Protein AF-A0AAV5FW18-F1 (afdb_monomer)

Mean predicted aligned error: 16.24 Å

Organism: NCBI:txid191504

Radius of gyration: 31.07 Å; Cα contacts (8 Å, |Δi|>4): 50; chains: 1; bounding box: 88×38×83 Å

Secondary structure (DSSP, 8-state):
--------------------PPP----------------------PPPP---HHHHHHHHHHHHHHHHHHHHHHHHHHHHHHHHHHHHHHHHHHH----S--SS-HHHHHHHHTTSTT-----THHHHHHHHHHHHHHHHHHHHHHHHHHHTT-SS--HHHHHHHT-

Solvent-accessible surface area (backbone atoms only — not comparable to full-atom values): 10945 Å² total; per-residue (Å²): 137,85,89,85,80,86,84,85,86,83,89,82,92,80,85,87,78,92,78,77,79,80,79,89,77,79,77,86,77,82,80,78,84,81,77,93,77,84,85,81,92,74,99,68,85,74,78,76,78,79,86,44,72,70,61,54,53,54,56,50,53,51,53,54,54,50,54,51,52,51,53,53,52,52,53,53,50,55,52,49,55,53,51,49,51,50,53,53,52,50,54,52,53,76,68,61,83,70,90,79,81,65,99,48,65,47,71,59,48,47,51,58,63,50,68,43,85,86,52,83,79,77,63,83,61,53,37,57,53,48,37,55,50,50,53,53,47,54,53,50,51,49,53,47,13,42,53,50,20,50,73,72,73,46,94,66,82,51,73,67,23,47,55,62,55,73,109

Sequence (167 aa):
MEPSSQPQPAMGVAAGGSQVYPSSAYPPAATIAAAPAVAPSGSQPVPPFPANPAQMSSQHQLVYQQAQQFHQQLQQQQQRQLQQFWAERLADIEQTTDFKNHSLPLARIKKIMKADEDVRMISAEAPVVFAKACEIFILELTLRSWMHTEENKRRTLQKNDIAAANH

InterPro domains:
  IPR007125 Core Histone H2A/H2B/H3 domain [PF00125] (95-165)
  IPR009072 Histone-fold [G3DSA:1.10.20.10] (64-167)
  IPR009072 Histone-fold [SSF47113] (48-165)
  IPR050568 Transcription/DNA replication regulator [PTHR10252] (61-165)

Structure (mmCIF, N/CA/C/O backbone):
data_AF-A0AAV5FW18-F1
#
_entry.id   AF-A0AAV5FW18-F1
#
loop_
_atom_site.group_PDB
_atom_site.id
_atom_site.type_symbol
_atom_site.label_atom_id
_atom_site.label_alt_id
_atom_site.label_comp_id
_atom_site.label_asym_id
_atom_site.label_entity_id
_atom_site.label_seq_id
_atom_site.pdbx_PDB_ins_code
_atom_site.Cartn_x
_atom_site.Cartn_y
_atom_site.Cartn_z
_atom_site.occupancy
_atom_site.B_iso_or_equiv
_atom_site.auth_seq_id
_atom_site.auth_comp_id
_atom_site.auth_asym_id
_atom_site.auth_atom_id
_atom_site.pdbx_PDB_model_num
ATOM 1 N N . MET A 1 1 ? -66.603 -16.866 -30.550 1.00 42.03 1 MET A N 1
ATOM 2 C CA . MET A 1 1 ? -66.175 -17.397 -29.241 1.00 42.03 1 MET A CA 1
ATOM 3 C C . MET A 1 1 ? -65.072 -16.487 -28.720 1.00 42.03 1 MET A C 1
ATOM 5 O O . MET A 1 1 ? -63.910 -16.693 -29.024 1.00 42.03 1 MET A O 1
ATOM 9 N N . GLU A 1 2 ? -65.468 -15.408 -28.052 1.00 38.00 2 GLU A N 1
ATOM 10 C CA . GLU A 1 2 ? -64.659 -14.686 -27.052 1.00 38.00 2 GLU A CA 1
ATOM 11 C C . GLU A 1 2 ? -64.914 -15.378 -25.682 1.00 38.00 2 GLU A C 1
ATOM 13 O O . GLU A 1 2 ? -65.845 -16.190 -25.614 1.00 38.00 2 GLU A O 1
ATOM 18 N N . PRO A 1 3 ? -64.302 -14.982 -24.549 1.00 58.09 3 PRO A N 1
ATOM 19 C CA . PRO A 1 3 ? -62.916 -14.550 -24.293 1.00 58.09 3 PRO A CA 1
ATOM 20 C C . PRO A 1 3 ? -62.404 -15.023 -22.910 1.00 58.09 3 PRO A C 1
ATOM 22 O O . PRO A 1 3 ? -63.111 -15.728 -22.195 1.00 58.09 3 PRO A O 1
ATOM 25 N N . SER A 1 4 ? -61.203 -14.583 -22.507 1.00 33.44 4 SER A N 1
ATOM 26 C CA . SER A 1 4 ? -60.838 -14.080 -21.153 1.00 33.44 4 SER A CA 1
ATOM 27 C C . SER A 1 4 ? -59.317 -14.208 -20.958 1.00 33.44 4 SER A C 1
ATOM 29 O O . SER A 1 4 ? -58.766 -15.265 -21.229 1.00 33.44 4 SER A O 1
ATOM 31 N N . SER A 1 5 ? -58.544 -13.231 -20.483 1.00 34.84 5 SER A N 1
ATOM 32 C CA . SER A 1 5 ? -58.820 -11.854 -20.055 1.00 34.84 5 SER A CA 1
ATOM 33 C C . SER A 1 5 ? -57.481 -11.154 -19.729 1.00 34.84 5 SER A C 1
ATOM 35 O O . SER A 1 5 ? -56.571 -11.778 -19.192 1.00 34.84 5 SER A O 1
ATOM 37 N N . GLN A 1 6 ? -57.418 -9.867 -20.090 1.00 32.88 6 GLN A N 1
ATOM 38 C CA . GLN A 1 6 ? -56.578 -8.721 -19.655 1.00 32.88 6 GLN A CA 1
ATOM 39 C C . GLN A 1 6 ? -56.057 -8.713 -18.183 1.00 32.88 6 GLN A C 1
ATOM 41 O O . GLN A 1 6 ? -56.527 -9.545 -17.411 1.00 32.88 6 GLN A O 1
ATOM 46 N N . PRO A 1 7 ? -55.238 -7.718 -17.710 1.00 40.22 7 PRO A N 1
ATOM 47 C CA . PRO A 1 7 ? -54.893 -6.421 -18.342 1.00 40.22 7 PRO A CA 1
ATOM 48 C C . PRO A 1 7 ? -53.431 -5.897 -18.234 1.00 40.22 7 PRO A C 1
ATOM 50 O O . PRO A 1 7 ? -52.680 -6.201 -17.316 1.00 40.22 7 PRO A O 1
ATOM 53 N N . GLN A 1 8 ? -53.094 -4.971 -19.141 1.00 34.53 8 GLN A N 1
ATOM 54 C CA . GLN A 1 8 ? -52.281 -3.752 -18.902 1.00 34.53 8 GLN A CA 1
ATOM 55 C C . GLN A 1 8 ? -53.238 -2.620 -18.440 1.00 34.53 8 GLN A C 1
ATOM 57 O O . GLN A 1 8 ? -54.402 -2.705 -18.850 1.00 34.53 8 GLN A O 1
ATOM 62 N N . PRO A 1 9 ? -52.845 -1.550 -17.688 1.00 39.47 9 PRO A N 1
ATOM 63 C CA . PRO A 1 9 ? -52.141 -0.410 -18.324 1.00 39.47 9 PRO A CA 1
ATOM 64 C C . PRO A 1 9 ? -51.347 0.606 -17.438 1.00 39.47 9 PRO A C 1
ATOM 66 O O . PRO A 1 9 ? -51.451 0.648 -16.220 1.00 39.47 9 PRO A O 1
ATOM 69 N N . ALA A 1 10 ? -50.625 1.480 -18.158 1.00 29.34 10 ALA A N 1
ATOM 70 C CA . ALA A 1 10 ? -50.426 2.935 -17.978 1.00 29.34 10 ALA A CA 1
ATOM 71 C C . ALA A 1 10 ? -49.588 3.548 -16.821 1.00 29.34 10 ALA A C 1
ATOM 73 O O . ALA A 1 10 ? -49.978 3.574 -15.664 1.00 29.34 10 ALA A O 1
ATOM 74 N N . MET A 1 11 ? -48.492 4.195 -17.254 1.00 33.56 11 MET A N 1
ATOM 75 C CA . MET A 1 11 ? -48.107 5.610 -17.058 1.00 33.56 11 MET A CA 1
ATOM 76 C C . MET A 1 11 ? -48.191 6.234 -15.646 1.00 33.56 11 MET A C 1
ATOM 78 O O . MET A 1 11 ? -49.267 6.490 -15.121 1.00 33.56 11 MET A O 1
ATOM 82 N N . GLY A 1 12 ? -47.034 6.645 -15.114 1.00 29.59 12 GLY A N 1
ATOM 83 C CA . GLY A 1 12 ? -46.942 7.527 -13.949 1.00 29.59 12 GLY A CA 1
ATOM 84 C C . GL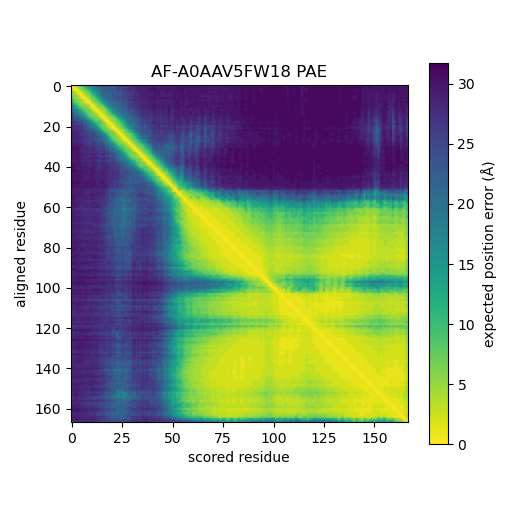Y A 1 12 ? -45.574 8.201 -13.851 1.00 29.59 12 GLY A C 1
ATOM 85 O O . GLY A 1 12 ? -44.601 7.588 -13.427 1.00 29.59 12 GLY A O 1
ATOM 86 N N . VAL A 1 13 ? -45.506 9.468 -14.259 1.00 38.41 13 VAL A N 1
ATOM 87 C CA . VAL A 1 13 ? -44.416 10.395 -13.931 1.00 38.41 13 VAL A CA 1
ATOM 88 C C . VAL A 1 13 ? -44.632 10.862 -12.490 1.00 38.41 13 VAL A C 1
ATOM 90 O O . VAL A 1 13 ? -45.705 11.379 -12.191 1.00 38.41 13 VAL A O 1
ATOM 93 N N . ALA A 1 14 ? -43.635 10.733 -11.610 1.00 31.05 14 ALA A N 1
ATOM 94 C CA . ALA A 1 14 ? -43.593 11.477 -10.350 1.00 31.05 14 ALA A CA 1
ATOM 95 C C . ALA A 1 14 ? -42.154 11.644 -9.846 1.00 31.05 14 ALA A C 1
ATOM 97 O O . ALA A 1 14 ? -41.365 10.704 -9.788 1.00 31.05 14 ALA A O 1
ATOM 98 N N . ALA A 1 15 ? -41.847 12.890 -9.510 1.00 30.31 15 ALA A N 1
ATOM 99 C CA . ALA A 1 15 ? -40.616 13.375 -8.923 1.00 30.31 15 ALA A CA 1
ATOM 100 C C . ALA A 1 15 ? -40.424 12.919 -7.466 1.00 30.31 15 ALA A C 1
ATOM 102 O O . ALA A 1 15 ? -41.391 12.684 -6.748 1.00 30.31 15 ALA A O 1
ATOM 103 N N . GLY A 1 16 ? -39.170 12.987 -7.010 1.00 29.14 16 GLY A N 1
ATOM 104 C CA . GLY A 1 16 ? -38.846 13.350 -5.630 1.00 29.14 16 GLY A CA 1
ATOM 105 C C . GLY A 1 16 ? -38.458 12.203 -4.698 1.00 29.14 16 GLY A C 1
ATOM 106 O O . GLY A 1 16 ? -39.178 11.224 -4.548 1.00 29.14 16 GLY A O 1
ATOM 107 N N . GLY A 1 17 ? -37.340 12.396 -3.993 1.00 29.83 17 GLY A N 1
ATOM 108 C CA . GLY A 1 17 ? -37.086 11.716 -2.726 1.00 29.83 17 GLY A CA 1
ATOM 109 C C . GLY A 1 17 ? -35.660 11.217 -2.554 1.00 29.83 17 GLY A C 1
ATOM 110 O O . GLY A 1 17 ? -35.396 10.030 -2.710 1.00 29.83 17 GLY A O 1
ATOM 111 N N . SER A 1 18 ? -34.754 12.113 -2.163 1.00 37.16 18 SER A N 1
ATOM 112 C CA . SER A 1 18 ? -33.503 11.756 -1.495 1.00 37.16 18 SER A CA 1
ATOM 113 C C . SER A 1 18 ? -33.829 10.946 -0.234 1.00 37.16 18 SER A C 1
ATOM 115 O O . SER A 1 18 ? -34.232 11.510 0.780 1.00 37.16 18 SER A O 1
ATOM 117 N N . GLN A 1 19 ? -33.698 9.623 -0.299 1.00 32.66 19 GLN A N 1
ATOM 118 C CA . GLN A 1 19 ? -33.842 8.743 0.859 1.00 32.66 19 GLN A CA 1
ATOM 119 C C . GLN A 1 19 ? -32.475 8.603 1.533 1.00 32.66 19 GLN A C 1
ATOM 121 O O . GLN A 1 19 ? -31.642 7.777 1.164 1.00 32.66 19 GLN A O 1
ATOM 126 N N . VAL A 1 20 ? -32.243 9.484 2.504 1.00 34.91 20 VAL A N 1
ATOM 127 C CA . VAL A 1 20 ? -31.190 9.351 3.510 1.00 34.91 20 VAL A CA 1
ATOM 128 C C . VAL A 1 20 ? -31.618 8.218 4.439 1.00 34.91 20 VAL A C 1
ATOM 130 O O . VAL A 1 20 ? -32.584 8.365 5.181 1.00 34.91 20 VAL A O 1
ATOM 133 N N . TYR A 1 21 ? -30.927 7.080 4.391 1.00 33.62 21 TYR A N 1
ATOM 134 C CA . TYR A 1 21 ? -31.123 6.019 5.378 1.00 33.62 21 TYR A CA 1
ATOM 135 C C . TYR A 1 21 ? -30.640 6.518 6.749 1.00 33.62 21 TYR A C 1
ATOM 137 O O . TYR A 1 21 ? -29.464 6.872 6.874 1.00 33.62 21 TYR A O 1
ATOM 145 N N . PRO A 1 22 ? -31.486 6.551 7.794 1.00 38.94 22 PRO A N 1
ATOM 146 C CA . PRO A 1 22 ? -31.002 6.819 9.135 1.00 38.94 22 PRO A CA 1
ATOM 147 C C . PRO A 1 22 ? -30.282 5.575 9.664 1.00 38.94 22 PRO A C 1
ATOM 149 O O . PRO A 1 22 ? -30.842 4.481 9.746 1.00 38.94 22 PRO A O 1
ATOM 152 N N . SER A 1 23 ? -29.009 5.777 9.996 1.00 38.97 23 SER A N 1
ATOM 153 C CA . SER A 1 23 ? -28.129 4.805 10.636 1.00 38.97 23 SER A CA 1
ATOM 154 C C . SER A 1 23 ? -28.768 4.265 11.920 1.00 38.97 23 SER A C 1
ATOM 156 O O . SER A 1 23 ? -29.279 5.028 12.742 1.00 38.97 23 SER A O 1
ATOM 158 N N . SER A 1 24 ? -28.757 2.942 12.083 1.00 43.91 24 SER A N 1
ATOM 159 C CA . SER A 1 24 ? -29.301 2.250 13.250 1.00 43.91 24 SER A CA 1
ATOM 160 C C . SER A 1 24 ? -28.550 2.639 14.524 1.00 43.91 24 SER A C 1
ATOM 162 O O . SER A 1 24 ? -27.465 2.133 14.794 1.00 43.91 24 SER A O 1
ATOM 164 N N . ALA A 1 25 ? -29.155 3.494 15.344 1.00 36.38 25 ALA A N 1
ATOM 165 C CA . ALA A 1 25 ? -28.752 3.689 16.729 1.00 36.38 25 ALA A CA 1
ATOM 166 C C . ALA A 1 25 ? -29.643 2.819 17.624 1.00 36.38 25 ALA A C 1
ATOM 168 O O . ALA A 1 25 ? -30.760 3.195 17.974 1.00 36.38 25 ALA A O 1
ATOM 169 N N . TYR A 1 26 ? -29.151 1.635 17.981 1.00 37.75 26 TYR A N 1
ATOM 170 C CA . TYR A 1 26 ? -29.665 0.919 19.144 1.00 37.75 26 TYR A CA 1
ATOM 171 C C . TYR A 1 26 ? -29.321 1.724 20.409 1.00 37.75 26 TYR A C 1
ATOM 173 O O . TYR A 1 26 ? -28.150 2.061 20.595 1.00 37.75 26 TYR A O 1
ATOM 181 N N . PRO A 1 27 ? -30.273 2.005 21.314 1.00 49.47 27 PRO A N 1
ATOM 182 C CA . PRO A 1 27 ? -29.935 2.344 22.689 1.00 49.47 27 PRO A CA 1
ATOM 183 C C . PRO A 1 27 ? -29.583 1.057 23.461 1.00 49.47 27 PRO A C 1
ATOM 185 O O . PRO A 1 27 ? -30.162 0.001 23.181 1.00 49.47 27 PRO A O 1
ATOM 188 N N . PRO A 1 28 ? -28.674 1.092 24.454 1.00 45.56 28 PRO A N 1
ATOM 189 C CA . PRO A 1 28 ? -28.494 -0.047 25.337 1.00 45.56 28 PRO A CA 1
ATOM 190 C C . PRO A 1 28 ? -29.716 -0.132 26.258 1.00 45.56 28 PRO A C 1
ATOM 192 O O . PRO A 1 28 ? -29.954 0.743 27.091 1.00 45.56 28 PRO A O 1
ATOM 195 N N . ALA A 1 29 ? -30.513 -1.186 26.090 1.00 40.00 29 ALA A N 1
ATOM 196 C CA . ALA A 1 29 ? -31.548 -1.547 27.044 1.00 40.00 29 ALA A CA 1
ATOM 197 C C . ALA A 1 29 ? -30.866 -1.938 28.363 1.00 40.00 29 ALA A C 1
ATOM 199 O O . ALA A 1 29 ? -30.180 -2.957 28.439 1.00 40.00 29 ALA A O 1
ATOM 200 N N . ALA A 1 30 ? -31.030 -1.116 29.400 1.00 42.06 30 ALA A N 1
ATOM 201 C CA . ALA A 1 30 ? -30.654 -1.491 30.752 1.00 42.06 30 ALA A CA 1
ATOM 202 C C . ALA A 1 30 ? -31.537 -2.672 31.184 1.00 42.06 30 ALA A C 1
ATOM 204 O O . ALA A 1 30 ? -32.742 -2.529 31.393 1.00 42.06 30 ALA A O 1
ATOM 205 N N . THR A 1 31 ? -30.943 -3.858 31.275 1.00 35.97 31 THR A N 1
ATOM 206 C CA . THR A 1 31 ? -31.590 -5.057 31.803 1.00 35.97 31 THR A CA 1
ATOM 207 C C . THR A 1 31 ? -31.813 -4.879 33.302 1.00 35.97 31 THR A C 1
ATOM 209 O O . THR A 1 31 ? -30.885 -5.018 34.098 1.00 35.97 31 THR A O 1
ATOM 212 N N . ILE A 1 32 ? -33.044 -4.565 33.695 1.00 37.34 32 ILE A N 1
ATOM 213 C CA . ILE A 1 32 ? -33.490 -4.644 35.087 1.00 37.34 32 ILE A CA 1
ATOM 214 C C . ILE A 1 32 ? -33.772 -6.115 35.400 1.00 37.34 32 ILE A C 1
ATOM 216 O O . ILE A 1 32 ? -34.724 -6.701 34.888 1.00 37.34 32 ILE A O 1
ATOM 220 N N . ALA A 1 33 ? -32.913 -6.723 36.216 1.00 33.88 33 ALA A N 1
ATOM 221 C CA . ALA A 1 33 ? -33.148 -8.039 36.790 1.00 33.88 33 ALA A CA 1
ATOM 222 C C . ALA A 1 33 ? -34.309 -7.948 37.795 1.00 33.88 33 ALA A C 1
ATOM 224 O O . ALA A 1 33 ? -34.180 -7.314 38.841 1.00 33.88 33 ALA A O 1
ATOM 225 N N . ALA A 1 34 ? -35.447 -8.562 37.475 1.00 32.66 34 ALA A N 1
ATOM 226 C CA . ALA A 1 34 ? -36.575 -8.694 38.390 1.00 32.66 34 ALA A CA 1
ATOM 227 C C . ALA A 1 34 ? -36.442 -10.002 39.186 1.00 32.66 34 ALA A C 1
ATOM 229 O O . ALA A 1 34 ? -36.601 -11.091 38.637 1.00 32.66 34 ALA A O 1
ATOM 230 N N . ALA A 1 35 ? -36.157 -9.894 40.484 1.00 34.84 35 ALA A N 1
ATOM 231 C CA . ALA A 1 35 ? -36.397 -10.963 41.451 1.00 34.84 35 ALA A CA 1
ATOM 232 C C . ALA A 1 35 ? -37.827 -10.815 42.013 1.00 34.84 35 ALA A C 1
ATOM 234 O O . ALA A 1 35 ? -38.261 -9.680 42.228 1.00 34.84 35 ALA A O 1
ATOM 235 N N . PRO A 1 36 ? -38.577 -11.901 42.281 1.00 44.38 36 PRO A N 1
ATOM 236 C CA . PRO A 1 36 ? -39.892 -11.785 42.888 1.00 44.38 36 PRO A CA 1
ATOM 237 C C . PRO A 1 36 ? -39.741 -11.783 44.413 1.00 44.38 36 PRO A C 1
ATOM 239 O O . PRO A 1 36 ? -39.222 -12.735 44.992 1.00 44.38 36 PRO A O 1
ATOM 242 N N . ALA A 1 37 ? -40.212 -10.734 45.084 1.00 35.16 37 ALA A N 1
ATOM 243 C CA . ALA A 1 37 ? -40.421 -10.773 46.525 1.00 35.16 37 ALA A CA 1
ATOM 244 C C . ALA A 1 37 ? -41.708 -10.030 46.899 1.00 35.16 37 ALA A C 1
ATOM 246 O O . ALA A 1 37 ? -41.926 -8.872 46.554 1.00 35.16 37 ALA A O 1
ATOM 247 N N . VAL A 1 38 ? -42.562 -10.790 47.573 1.00 41.84 38 VAL A N 1
ATOM 248 C CA . VAL A 1 38 ? -43.861 -10.476 48.166 1.00 41.84 38 VAL A CA 1
ATOM 249 C C . VAL A 1 38 ? -43.831 -9.177 48.992 1.00 41.84 38 VAL A C 1
ATOM 251 O O . VAL A 1 38 ? -42.930 -8.970 49.801 1.00 41.84 38 VAL A O 1
ATOM 254 N N . ALA A 1 39 ? -44.840 -8.321 48.799 1.00 45.53 39 ALA A N 1
ATOM 255 C CA . ALA A 1 39 ? -45.072 -7.100 49.579 1.00 45.53 39 ALA A CA 1
ATOM 256 C C . ALA A 1 39 ? -45.460 -7.405 51.042 1.00 45.53 39 ALA A C 1
ATOM 258 O O . ALA A 1 39 ? -46.057 -8.450 51.313 1.00 45.53 39 ALA A O 1
ATOM 259 N N . PRO A 1 40 ? -45.250 -6.455 51.973 1.00 48.69 40 PRO A N 1
ATOM 260 C CA . PRO A 1 40 ? -46.453 -5.799 52.485 1.00 48.69 40 PRO A CA 1
ATOM 261 C C . PRO A 1 40 ? -46.331 -4.290 52.764 1.00 48.69 40 PRO A C 1
ATOM 263 O O . PRO A 1 40 ? -45.260 -3.724 52.961 1.00 48.69 40 PRO A O 1
ATOM 266 N N . SER A 1 41 ? -47.519 -3.686 52.769 1.00 50.53 41 SER A N 1
ATOM 267 C CA . SER A 1 41 ? -47.955 -2.362 53.211 1.00 50.53 41 SER A CA 1
ATOM 268 C C . 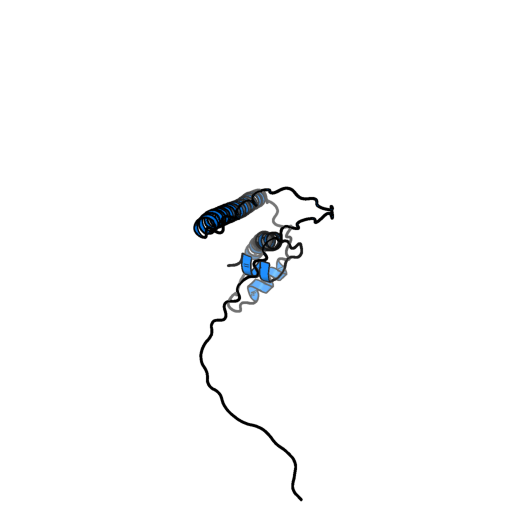SER A 1 41 ? -46.975 -1.499 54.013 1.00 50.53 41 SER A C 1
ATOM 270 O O . SER A 1 41 ? -46.688 -1.754 55.179 1.00 50.53 41 SER A O 1
ATOM 272 N N . GLY A 1 42 ? -46.612 -0.367 53.414 1.00 44.34 42 GLY A N 1
ATOM 273 C CA . GLY A 1 42 ? -46.045 0.798 54.081 1.00 44.34 42 GLY A CA 1
ATOM 274 C C . GLY A 1 42 ? -46.029 1.962 53.096 1.00 44.34 42 GLY A C 1
ATOM 275 O O . GLY A 1 42 ? -45.431 1.860 52.030 1.00 44.34 42 GLY A O 1
ATOM 276 N N . SER A 1 43 ? -46.733 3.045 53.410 1.00 54.53 43 SER A N 1
ATOM 277 C CA . SER A 1 43 ? -46.773 4.273 52.613 1.00 54.53 43 SER A CA 1
ATOM 278 C C . SER A 1 43 ? -45.372 4.879 52.491 1.00 54.53 43 SER A C 1
ATOM 280 O O . SER A 1 43 ? -44.909 5.563 53.402 1.00 54.53 43 SER A O 1
ATOM 282 N N . GLN A 1 44 ? -44.698 4.620 51.373 1.00 49.81 44 GLN A N 1
ATOM 283 C CA . GLN A 1 44 ? -43.495 5.337 50.961 1.00 49.81 44 GLN A CA 1
ATOM 284 C C . GLN A 1 44 ? -43.872 6.289 49.823 1.00 49.81 44 GLN A C 1
ATOM 286 O O . GLN A 1 44 ? -44.560 5.864 48.888 1.00 49.81 44 GLN A O 1
ATOM 291 N N . PRO A 1 45 ? -43.461 7.568 49.873 1.00 44.69 45 PRO A N 1
ATOM 292 C CA . PRO A 1 45 ? -43.609 8.450 48.733 1.00 44.69 45 PRO A CA 1
ATOM 293 C C . PRO A 1 45 ? -42.750 7.884 47.601 1.00 44.69 45 PRO A C 1
ATOM 295 O O . PRO A 1 45 ? -41.526 7.821 47.699 1.00 44.69 45 PRO A O 1
ATOM 298 N N . VAL A 1 46 ? -43.410 7.424 46.539 1.00 48.56 46 VAL A N 1
ATOM 299 C CA . VAL A 1 46 ? -42.768 7.118 45.257 1.00 48.56 46 VAL A CA 1
ATOM 300 C C . VAL A 1 46 ? -41.889 8.315 44.884 1.00 48.56 46 VAL A C 1
ATOM 302 O O . VAL A 1 46 ? -42.413 9.432 44.841 1.00 48.56 46 VAL A O 1
ATOM 305 N N . PRO A 1 47 ? -40.574 8.137 44.649 1.00 52.22 47 PRO A N 1
ATOM 306 C CA . PRO A 1 47 ? -39.757 9.236 44.170 1.00 52.22 47 PRO A CA 1
ATOM 307 C C . PRO A 1 47 ? -40.384 9.718 42.857 1.00 52.22 47 PRO A C 1
ATOM 309 O O . PRO A 1 47 ? -40.647 8.893 41.975 1.00 52.22 47 PRO A O 1
ATOM 312 N N . PRO A 1 48 ? -40.686 11.019 42.716 1.00 47.44 48 PRO A N 1
ATOM 313 C CA . PRO A 1 48 ? -41.184 11.527 41.457 1.00 47.44 48 PRO A CA 1
ATOM 314 C C . PRO A 1 48 ? -40.061 11.307 40.452 1.00 47.44 48 PRO A C 1
ATOM 316 O O . PRO A 1 48 ? -38.979 11.870 40.601 1.00 47.44 48 PRO A O 1
ATOM 319 N N . PHE A 1 49 ? -40.295 10.473 39.438 1.00 52.59 49 PHE A N 1
ATOM 320 C CA . PHE A 1 49 ? -39.521 10.583 38.210 1.00 52.59 49 PHE A CA 1
ATOM 321 C C . PHE A 1 49 ? -39.605 12.055 37.798 1.00 52.59 49 PHE A C 1
ATOM 323 O O . PHE A 1 49 ? -40.717 12.528 37.536 1.00 52.59 49 PHE A O 1
ATOM 330 N N . PRO A 1 50 ? -38.496 12.814 37.763 1.00 50.28 50 PRO A N 1
ATOM 331 C CA . PRO A 1 50 ? -38.558 14.148 37.221 1.00 50.28 50 PRO A CA 1
ATOM 332 C C . PRO A 1 50 ? -38.642 13.965 35.708 1.00 50.28 50 PRO A C 1
ATOM 334 O O . PRO A 1 50 ? -37.639 13.883 35.006 1.00 50.28 50 PRO A O 1
ATOM 337 N N . ALA A 1 51 ? -39.865 13.864 35.194 1.00 55.34 51 ALA A N 1
ATOM 338 C CA . ALA A 1 51 ? -40.163 14.038 33.783 1.00 55.34 51 ALA A CA 1
ATOM 339 C C . ALA A 1 51 ? -40.016 15.531 33.452 1.00 55.34 51 ALA A C 1
ATOM 341 O O . ALA A 1 51 ? -40.990 16.210 33.143 1.00 55.34 51 ALA A O 1
ATOM 342 N N . ASN A 1 52 ? -38.803 16.069 33.608 1.00 56.53 52 ASN A N 1
ATOM 343 C CA . ASN A 1 52 ? -38.487 17.447 33.272 1.00 56.53 52 ASN A CA 1
ATOM 344 C C . ASN A 1 52 ? -37.696 17.437 31.949 1.00 56.53 52 ASN A C 1
ATOM 346 O O . ASN A 1 52 ? -36.516 17.072 31.956 1.00 56.53 52 ASN A O 1
ATOM 350 N N . PRO A 1 53 ? -38.302 17.820 30.807 1.00 59.19 53 PRO A N 1
ATOM 351 C CA . PRO A 1 53 ? -37.666 17.767 29.482 1.00 59.19 53 PRO A CA 1
ATOM 352 C C . PRO A 1 53 ? -36.313 18.493 29.424 1.00 59.19 53 PRO A C 1
ATOM 354 O O . PRO A 1 53 ? -35.410 18.075 28.704 1.00 59.19 53 PRO A O 1
ATOM 357 N N . ALA A 1 54 ? -36.149 19.536 30.246 1.00 61.88 54 ALA A N 1
ATOM 358 C CA . ALA A 1 54 ? -34.924 20.324 30.359 1.00 61.88 54 ALA A CA 1
ATOM 359 C C . ALA A 1 54 ? -33.725 19.547 30.944 1.00 61.88 54 ALA A C 1
ATOM 361 O O . ALA A 1 54 ? -32.579 19.810 30.577 1.00 61.88 54 ALA A O 1
ATOM 362 N N . GLN A 1 55 ? -33.961 18.579 31.840 1.00 61.22 55 GLN A N 1
ATOM 363 C CA . GLN A 1 55 ? -32.890 17.732 32.385 1.00 61.22 55 GLN A CA 1
ATOM 364 C C . GLN A 1 55 ? -32.469 16.641 31.394 1.00 61.22 55 GLN A C 1
ATOM 366 O O . GLN A 1 55 ? -31.312 16.227 31.384 1.00 61.22 55 GLN A O 1
ATOM 371 N N . MET A 1 56 ? -33.382 16.204 30.524 1.00 58.28 56 MET A N 1
ATOM 372 C CA . MET A 1 56 ? -33.065 15.245 29.467 1.00 58.28 56 MET A CA 1
ATOM 373 C C . MET A 1 56 ? -32.234 15.899 28.356 1.00 58.28 56 MET A C 1
ATOM 375 O O . MET A 1 56 ? -31.276 15.296 27.879 1.00 58.28 56 MET A O 1
ATOM 379 N N . SER A 1 57 ? -32.518 17.161 28.007 1.00 71.69 57 SER A N 1
ATOM 380 C CA . SER A 1 57 ? -31.727 17.909 27.019 1.00 71.69 57 SER A CA 1
ATOM 381 C C . SER A 1 57 ? -30.288 18.183 27.465 1.00 71.69 57 SER A C 1
ATOM 383 O O . SER A 1 57 ? -29.378 18.074 26.647 1.00 71.69 57 SER A O 1
ATOM 385 N N . SER A 1 58 ? -30.050 18.488 28.747 1.00 76.19 58 SER A N 1
ATOM 386 C CA . SER A 1 58 ? -28.690 18.731 29.256 1.00 76.19 58 SER A CA 1
ATOM 387 C C . SER A 1 58 ? -27.863 17.447 29.339 1.00 76.19 58 SER A C 1
ATOM 389 O O . SER A 1 58 ? -26.680 17.450 28.995 1.00 76.19 58 SER A O 1
ATOM 391 N N . GLN A 1 59 ? -28.488 16.329 29.726 1.00 76.00 59 GLN A N 1
ATOM 392 C CA . GLN A 1 59 ? -27.821 15.028 29.746 1.00 76.00 59 GLN A CA 1
ATOM 393 C C . GLN A 1 59 ? -27.472 14.555 28.326 1.00 76.00 59 GLN A C 1
ATOM 395 O O . GLN A 1 59 ? -26.360 14.090 28.085 1.00 76.00 59 GLN A O 1
ATOM 400 N N . HIS A 1 60 ? -28.379 14.751 27.363 1.00 81.12 60 HIS A N 1
ATOM 401 C CA . HIS A 1 60 ? -28.130 14.442 25.953 1.00 81.12 60 HIS A CA 1
ATOM 402 C C . HIS A 1 60 ? -26.976 15.283 25.398 1.00 81.12 60 HIS A C 1
ATOM 404 O O . HIS A 1 60 ? -26.069 14.750 24.769 1.00 81.12 60 HIS A O 1
ATOM 410 N N . GLN A 1 61 ? -26.941 16.584 25.696 1.00 85.56 61 GLN A N 1
ATOM 411 C CA . GLN A 1 61 ? -25.885 17.479 25.218 1.00 85.56 61 GLN A CA 1
ATOM 412 C C . GLN A 1 61 ? -24.480 17.053 25.688 1.00 85.56 61 GLN A C 1
ATOM 414 O O . GLN A 1 61 ? -23.533 17.101 24.901 1.00 85.56 61 GLN A O 1
ATOM 419 N N . LEU A 1 62 ? -24.347 16.561 26.927 1.00 87.88 62 LEU A N 1
ATOM 420 C CA . LEU A 1 62 ? -23.085 16.022 27.451 1.00 87.88 62 LEU A CA 1
ATOM 421 C C . LEU A 1 62 ? -22.637 14.744 26.728 1.00 87.88 62 LEU A C 1
ATOM 423 O O . LEU A 1 62 ? -21.457 14.606 26.406 1.00 87.88 62 LEU A O 1
ATOM 427 N N . VAL A 1 63 ? -23.563 13.828 26.429 1.00 88.94 63 VAL A N 1
ATOM 428 C CA . VAL A 1 63 ? -23.246 12.576 25.717 1.00 88.94 63 VAL A CA 1
ATOM 429 C C . VAL A 1 63 ? -22.740 12.859 24.300 1.00 88.94 63 VAL A C 1
ATOM 431 O O . VAL A 1 63 ? -21.754 12.264 23.870 1.00 88.94 63 VAL A O 1
ATOM 434 N N . TYR A 1 64 ? -23.354 13.807 23.586 1.00 90.06 64 TYR A N 1
ATOM 435 C CA . TYR A 1 64 ? -22.893 14.200 22.248 1.00 90.06 64 TYR A CA 1
ATOM 436 C C . TYR A 1 64 ? -21.505 14.831 22.293 1.00 90.06 64 TYR A C 1
ATOM 438 O O . TYR A 1 64 ? -20.658 14.521 21.454 1.00 90.06 64 TYR A O 1
ATOM 446 N N . GLN A 1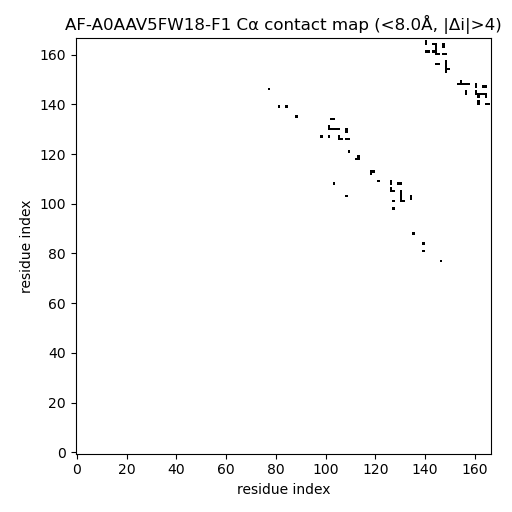 65 ? -21.248 15.679 23.289 1.00 92.25 65 GLN A N 1
ATOM 447 C CA . GLN A 1 65 ? -19.936 16.291 23.462 1.00 92.25 65 GLN A CA 1
ATOM 448 C C . GLN A 1 65 ? -18.856 15.244 23.768 1.00 92.25 65 GLN A C 1
ATOM 450 O O . GLN A 1 65 ? -17.773 15.293 23.184 1.00 92.25 65 GLN A O 1
ATOM 455 N N . GLN A 1 66 ? -19.163 14.252 24.607 1.00 91.81 66 GLN A N 1
ATOM 456 C CA . GLN A 1 66 ? -18.253 13.141 24.885 1.00 91.81 66 GLN A CA 1
ATOM 457 C C . GLN A 1 66 ? -17.989 12.283 23.637 1.00 91.81 66 GLN A C 1
ATOM 459 O O . GLN A 1 66 ? -16.838 11.949 23.355 1.00 91.81 66 GLN A O 1
ATOM 464 N N . ALA A 1 67 ? -19.027 11.955 22.860 1.00 91.19 67 ALA A N 1
ATOM 465 C CA . ALA A 1 67 ? -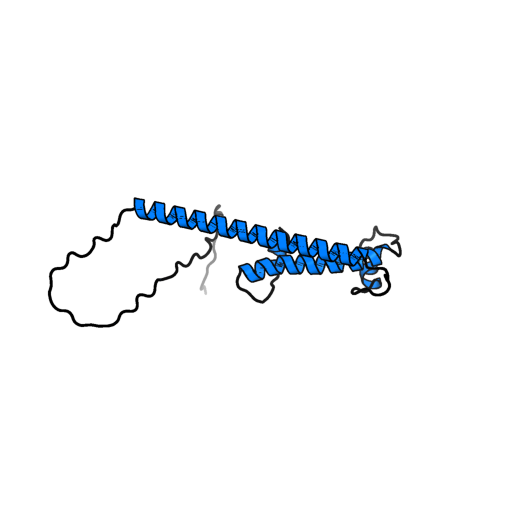18.881 11.176 21.631 1.00 91.19 67 ALA A CA 1
ATOM 466 C C . ALA A 1 67 ? -17.984 11.887 20.600 1.00 91.19 67 ALA A C 1
ATOM 468 O O . ALA A 1 67 ? -17.132 11.251 19.976 1.00 91.19 67 ALA A O 1
ATOM 469 N N . GLN A 1 68 ? -18.117 13.211 20.465 1.00 90.94 68 GLN A N 1
ATOM 470 C CA . GLN A 1 68 ? -17.254 14.007 19.586 1.00 90.94 68 GLN A CA 1
ATOM 471 C C . GLN A 1 68 ? -15.788 13.990 20.029 1.00 90.94 68 GLN A C 1
ATOM 473 O O . GLN A 1 68 ? -14.898 13.811 19.198 1.00 90.94 68 GLN A O 1
ATOM 478 N N . GLN A 1 69 ? -15.527 14.136 21.330 1.00 92.62 69 GLN A N 1
ATOM 479 C CA . GLN A 1 69 ? -14.166 14.070 21.868 1.00 92.62 69 GLN A CA 1
ATOM 480 C C . GLN A 1 69 ? -13.527 12.703 21.616 1.00 92.62 69 GLN A C 1
ATOM 482 O O . GLN A 1 69 ? -12.373 12.632 21.195 1.00 92.62 69 GLN A O 1
ATOM 487 N N . PHE A 1 70 ? -14.281 11.621 21.824 1.00 92.69 70 PHE A N 1
ATOM 488 C CA . PHE A 1 70 ? -13.798 10.269 21.564 1.00 92.69 70 PHE A CA 1
ATOM 489 C C . PHE A 1 70 ? -13.445 10.061 20.085 1.00 92.69 70 PHE A C 1
ATOM 491 O O . PHE A 1 70 ? -12.364 9.563 19.775 1.00 92.69 70 PHE A O 1
ATOM 498 N N . HIS A 1 71 ? -14.314 10.501 19.169 1.00 90.69 71 HIS A N 1
ATOM 499 C CA . HIS A 1 71 ? -14.045 10.416 17.733 1.00 90.69 71 HIS A CA 1
ATOM 500 C C . HIS A 1 71 ? -12.780 11.195 17.340 1.00 90.69 71 HIS A C 1
ATOM 502 O O . HIS A 1 71 ? -11.936 10.683 16.605 1.00 90.69 71 HIS A O 1
ATOM 508 N N . GLN A 1 72 ? -12.597 12.401 17.886 1.00 92.94 72 GLN A N 1
ATOM 509 C CA . GLN A 1 72 ? -11.401 13.202 17.625 1.00 92.94 72 GLN A CA 1
ATOM 510 C C . GLN A 1 72 ? -10.122 12.520 18.137 1.00 92.94 72 GLN A C 1
ATOM 512 O O . GLN A 1 72 ? -9.103 12.522 17.445 1.00 92.94 72 GLN A O 1
ATOM 517 N N . GLN A 1 73 ? -10.163 11.903 19.320 1.00 93.69 73 GLN A N 1
ATOM 518 C CA . GLN A 1 73 ? -9.027 11.149 19.857 1.00 93.69 73 GLN A CA 1
ATOM 519 C C . GLN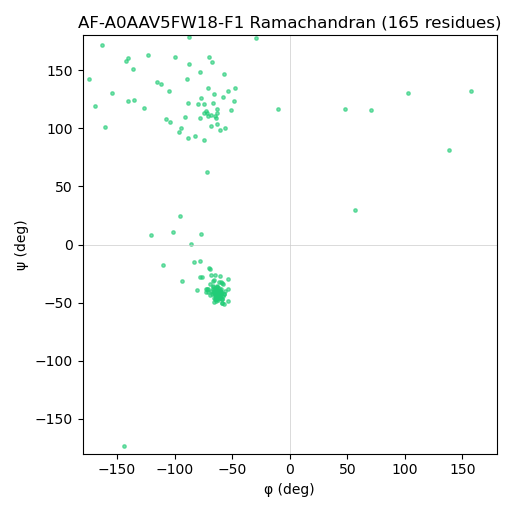 A 1 73 ? -8.686 9.928 18.998 1.00 93.69 73 GLN A C 1
ATOM 521 O O . GLN A 1 73 ? -7.509 9.689 18.720 1.00 93.69 73 GLN A O 1
ATOM 526 N N . LEU A 1 74 ? -9.700 9.185 18.545 1.00 93.12 74 LEU A N 1
ATOM 527 C CA . LEU A 1 74 ? -9.509 8.040 17.657 1.00 93.12 74 LEU A CA 1
ATOM 528 C C . LEU A 1 74 ? -8.834 8.473 16.351 1.00 93.12 74 LEU A C 1
ATOM 530 O O . LEU A 1 74 ? -7.846 7.871 15.939 1.00 93.12 74 LEU A O 1
ATOM 534 N N . GLN A 1 75 ? -9.298 9.564 15.741 1.00 91.25 75 GLN A N 1
ATOM 535 C CA . GLN A 1 75 ? -8.707 10.087 14.510 1.00 91.25 75 GLN A CA 1
ATOM 536 C C . GLN A 1 75 ? -7.241 10.516 14.705 1.00 91.25 75 GLN A C 1
ATOM 538 O O . GLN A 1 75 ? -6.391 10.225 13.863 1.00 91.25 75 GLN A O 1
ATOM 543 N N . GLN A 1 76 ? -6.909 11.148 15.835 1.00 94.94 76 GLN A N 1
ATOM 544 C CA . GLN A 1 76 ? -5.518 11.480 16.169 1.00 94.94 76 GLN A CA 1
ATOM 545 C C . GLN A 1 76 ? -4.653 10.230 16.369 1.00 94.94 76 GLN A C 1
ATOM 547 O O . GLN A 1 76 ? -3.486 10.211 15.974 1.00 94.94 76 GLN A O 1
ATOM 552 N N . GLN A 1 77 ? -5.196 9.176 16.982 1.00 94.56 77 GLN A N 1
ATOM 5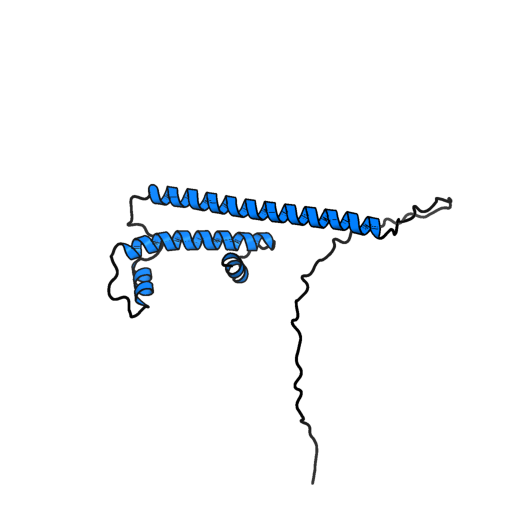53 C CA . GLN A 1 77 ? -4.485 7.910 17.143 1.00 94.56 77 GLN A CA 1
ATOM 554 C C . GLN A 1 77 ? -4.163 7.281 15.784 1.00 94.56 77 GLN A C 1
ATOM 556 O O . GLN A 1 77 ? -3.007 6.929 15.548 1.00 94.56 77 GLN A O 1
ATOM 561 N N . GLN A 1 78 ? -5.146 7.222 14.886 1.00 93.50 78 GLN A N 1
ATOM 562 C CA . GLN A 1 78 ? -4.972 6.719 13.524 1.00 93.50 78 GLN A CA 1
ATOM 563 C C . GLN A 1 78 ? -3.891 7.506 12.762 1.00 93.50 78 GLN A C 1
ATOM 565 O O . GLN A 1 78 ? -3.000 6.916 12.149 1.00 93.50 78 GLN A O 1
ATOM 570 N N . GLN A 1 79 ? -3.896 8.842 12.866 1.00 93.75 79 GLN A N 1
ATOM 571 C CA . GLN A 1 79 ? -2.860 9.685 12.257 1.00 93.75 79 GLN A CA 1
ATOM 572 C C . GLN A 1 79 ? -1.463 9.397 12.815 1.00 93.75 79 GLN A C 1
ATOM 574 O O . GLN A 1 79 ? -0.503 9.336 12.048 1.00 93.75 79 GLN A O 1
ATOM 579 N N . ARG A 1 80 ? -1.330 9.184 14.131 1.00 96.25 80 ARG A N 1
ATOM 580 C CA . ARG A 1 80 ? -0.038 8.823 14.735 1.00 96.25 80 ARG A CA 1
ATOM 581 C C . ARG A 1 80 ? 0.472 7.470 14.255 1.00 96.25 80 ARG A C 1
ATOM 583 O O . ARG A 1 80 ? 1.654 7.364 13.945 1.00 96.25 80 ARG A O 1
ATOM 590 N N . GLN A 1 81 ? -0.397 6.464 14.150 1.00 94.75 81 GLN A N 1
ATOM 591 C CA . GLN A 1 81 ? -0.011 5.153 13.613 1.00 94.75 81 GLN A CA 1
ATOM 592 C C . GLN A 1 81 ? 0.515 5.274 12.181 1.00 94.75 81 GLN A C 1
ATOM 594 O O . GLN A 1 81 ? 1.529 4.672 11.839 1.00 94.75 81 GLN A O 1
ATOM 599 N N . LEU A 1 82 ? -0.133 6.105 11.364 1.00 95.88 82 LEU A N 1
ATOM 600 C CA . LEU A 1 82 ? 0.294 6.346 9.993 1.00 95.88 82 LEU A CA 1
ATOM 601 C C . LEU A 1 82 ? 1.635 7.095 9.914 1.00 95.88 82 LEU A C 1
ATOM 603 O O . LEU A 1 82 ? 2.493 6.733 9.113 1.00 95.88 82 LEU A O 1
ATOM 607 N N . GLN A 1 83 ? 1.838 8.118 10.747 1.00 96.75 83 GLN A N 1
ATOM 608 C CA . GLN A 1 83 ? 3.116 8.838 10.821 1.00 96.75 83 GLN A CA 1
ATOM 609 C C . GLN A 1 83 ? 4.257 7.908 11.229 1.00 96.75 83 GLN A C 1
ATOM 611 O O . GLN A 1 83 ? 5.329 7.948 10.631 1.00 96.75 83 GLN A O 1
ATOM 616 N N . GLN A 1 84 ? 4.013 7.050 12.220 1.00 97.50 84 GLN A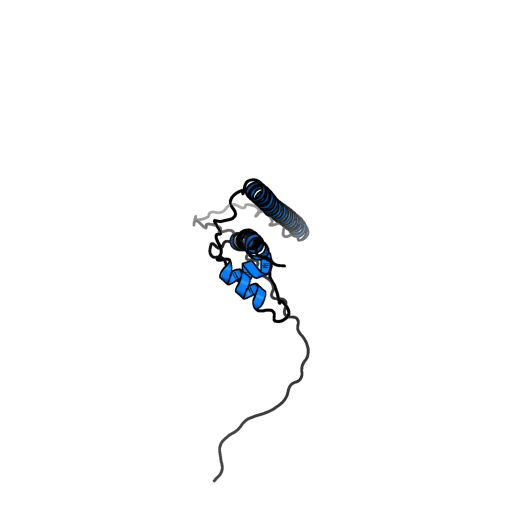 N 1
ATOM 617 C CA . GLN A 1 84 ? 4.993 6.074 12.667 1.00 97.50 84 GLN A CA 1
ATOM 618 C C . GLN A 1 84 ? 5.320 5.064 11.560 1.00 97.50 84 GLN A C 1
ATOM 620 O O . GLN A 1 84 ? 6.493 4.839 11.279 1.00 97.50 84 GLN A O 1
ATOM 625 N N . PHE A 1 85 ? 4.303 4.536 10.871 1.00 97.38 85 PHE A N 1
ATOM 626 C CA . PHE A 1 85 ? 4.495 3.670 9.707 1.00 97.38 85 PHE A CA 1
ATOM 627 C C . PHE A 1 85 ? 5.404 4.326 8.658 1.00 97.38 85 PHE A C 1
ATOM 629 O O . PHE A 1 85 ? 6.359 3.707 8.196 1.00 97.38 85 PHE A O 1
ATOM 636 N N . TRP A 1 86 ? 5.148 5.587 8.303 1.00 96.94 86 TRP A N 1
ATOM 637 C CA . TRP A 1 86 ? 5.958 6.294 7.310 1.00 96.94 86 TRP A CA 1
ATOM 638 C C . TRP A 1 86 ? 7.387 6.561 7.781 1.00 96.94 86 TRP A C 1
ATOM 640 O O . TRP A 1 86 ? 8.313 6.420 6.984 1.00 96.94 86 TRP A O 1
ATOM 650 N N . ALA A 1 87 ? 7.581 6.893 9.058 1.00 97.38 87 ALA A N 1
ATOM 651 C CA . ALA A 1 87 ? 8.912 7.054 9.634 1.00 97.38 87 ALA A CA 1
ATOM 652 C C . ALA A 1 87 ? 9.722 5.749 9.554 1.00 97.38 87 ALA A C 1
ATOM 654 O O . ALA A 1 87 ? 10.872 5.762 9.120 1.00 97.38 87 ALA A O 1
ATOM 655 N N . GLU A 1 88 ? 9.101 4.617 9.897 1.00 96.56 88 GLU A N 1
ATOM 656 C CA . GLU A 1 88 ? 9.720 3.291 9.805 1.00 96.56 88 GLU A CA 1
ATOM 657 C C . GLU A 1 88 ? 10.033 2.918 8.348 1.00 96.56 88 GLU A C 1
ATOM 659 O O . GLU A 1 88 ? 11.154 2.525 8.034 1.00 96.56 88 GLU A O 1
ATOM 664 N N . ARG A 1 89 ? 9.083 3.106 7.422 1.00 95.12 89 ARG A N 1
ATOM 665 C CA . ARG A 1 89 ? 9.295 2.810 5.995 1.00 95.12 89 ARG A CA 1
ATOM 666 C C . ARG A 1 89 ? 10.377 3.674 5.357 1.00 95.12 89 ARG A C 1
ATOM 668 O O . ARG A 1 89 ? 11.107 3.167 4.507 1.00 95.12 89 ARG A O 1
ATOM 675 N N . LEU A 1 90 ? 10.489 4.944 5.740 1.00 94.75 90 LEU A N 1
ATOM 676 C CA . LEU A 1 90 ? 11.532 5.826 5.223 1.00 94.75 90 LEU A CA 1
ATOM 677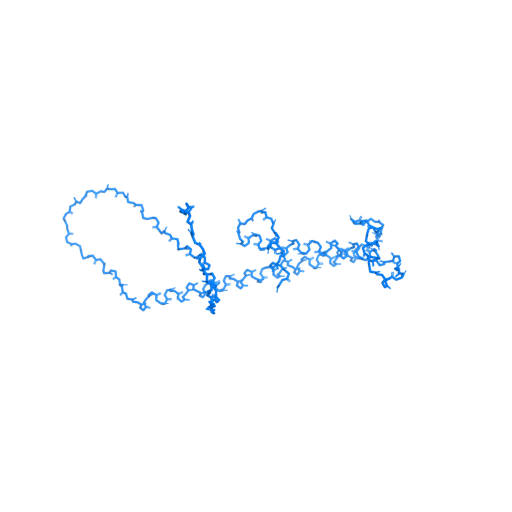 C C . LEU A 1 90 ? 12.914 5.405 5.736 1.00 94.75 90 LEU A C 1
ATOM 679 O O . LEU A 1 90 ? 13.841 5.290 4.938 1.00 94.75 90 LEU A O 1
ATOM 683 N N . ALA A 1 91 ? 13.025 5.076 7.025 1.00 95.00 91 ALA A N 1
ATOM 684 C CA . ALA A 1 91 ? 14.257 4.542 7.599 1.00 95.00 91 ALA A CA 1
ATOM 685 C C . ALA A 1 91 ? 14.678 3.212 6.940 1.00 95.00 91 ALA A C 1
ATOM 687 O O . ALA A 1 91 ? 15.861 3.008 6.663 1.00 95.00 91 ALA A O 1
ATOM 688 N N . ASP A 1 92 ? 13.720 2.329 6.633 1.00 91.56 92 ASP A N 1
ATOM 689 C CA . ASP A 1 92 ? 13.979 1.078 5.909 1.00 91.56 92 ASP A CA 1
ATOM 690 C C . ASP A 1 92 ? 14.521 1.344 4.492 1.00 91.56 92 ASP A C 1
ATOM 692 O O . ASP A 1 92 ? 15.427 0.649 4.026 1.00 91.56 92 ASP A O 1
ATOM 696 N N . ILE A 1 93 ? 13.982 2.352 3.790 1.00 91.31 93 ILE A N 1
ATOM 697 C CA . ILE A 1 93 ? 14.467 2.753 2.460 1.00 91.31 93 ILE A CA 1
ATOM 698 C C . ILE A 1 93 ? 15.906 3.270 2.545 1.00 91.31 93 ILE A C 1
ATOM 700 O O . ILE A 1 93 ? 16.738 2.837 1.752 1.00 91.31 93 ILE A O 1
ATOM 704 N N . GLU A 1 94 ? 16.211 4.149 3.502 1.00 90.81 94 GLU A N 1
ATOM 705 C CA . GLU A 1 94 ? 17.555 4.723 3.673 1.00 90.81 94 GLU A CA 1
ATOM 706 C C . GLU A 1 94 ? 18.623 3.660 3.973 1.00 90.81 94 GLU A C 1
ATOM 708 O O . GLU A 1 94 ? 19.769 3.793 3.544 1.00 90.81 94 GLU A O 1
ATOM 713 N N . GLN A 1 95 ? 18.254 2.579 4.667 1.00 88.06 95 GLN A N 1
ATOM 714 C CA . GLN A 1 95 ? 19.155 1.461 4.974 1.00 88.06 95 GLN A CA 1
ATOM 715 C C . GLN A 1 95 ? 19.274 0.427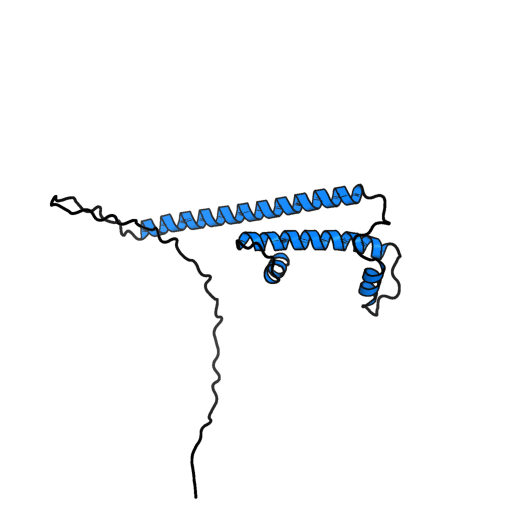 3.843 1.00 88.06 95 GLN A C 1
ATOM 717 O O . GLN A 1 95 ? 20.184 -0.409 3.857 1.00 88.06 95 GLN A O 1
ATOM 722 N N . THR A 1 96 ? 18.369 0.445 2.861 1.00 83.94 96 THR A N 1
ATOM 723 C CA . THR A 1 96 ? 18.361 -0.542 1.778 1.00 83.94 96 THR A CA 1
ATOM 724 C C . THR A 1 96 ? 19.497 -0.262 0.794 1.00 83.94 96 THR A C 1
ATOM 726 O O . THR A 1 96 ? 19.488 0.728 0.069 1.00 83.94 96 THR A O 1
ATOM 729 N N . THR A 1 97 ? 20.472 -1.172 0.735 1.00 79.75 97 THR A N 1
ATOM 730 C CA . THR A 1 97 ? 21.633 -1.079 -0.172 1.00 79.75 97 THR A CA 1
ATOM 731 C C . THR A 1 97 ? 21.618 -2.118 -1.296 1.00 79.75 97 THR A C 1
ATOM 733 O O . THR A 1 97 ? 22.300 -1.938 -2.305 1.00 79.75 97 THR A O 1
ATOM 736 N N . ASP A 1 98 ? 20.823 -3.187 -1.162 1.00 78.25 98 ASP A N 1
ATOM 737 C CA . ASP A 1 98 ? 20.676 -4.237 -2.174 1.00 78.25 98 ASP A CA 1
ATOM 738 C C . ASP A 1 98 ? 19.314 -4.155 -2.873 1.00 78.25 98 ASP A C 1
ATOM 740 O O . ASP A 1 98 ? 18.276 -4.512 -2.318 1.00 78.25 98 ASP A O 1
ATOM 744 N N . PHE A 1 99 ? 19.339 -3.725 -4.133 1.00 76.44 99 PHE A N 1
ATOM 745 C CA . PHE A 1 99 ? 18.171 -3.621 -5.008 1.00 76.44 99 PHE A CA 1
ATOM 746 C C . PHE A 1 99 ? 17.990 -4.855 -5.893 1.00 76.44 99 PHE A C 1
ATOM 748 O O . PHE A 1 99 ? 17.455 -4.750 -6.989 1.00 76.44 99 PHE A O 1
ATOM 755 N N . LYS A 1 100 ? 18.498 -6.029 -5.506 1.00 77.06 100 LYS A N 1
ATOM 756 C CA . LYS A 1 100 ? 18.278 -7.269 -6.273 1.00 77.06 100 LYS A CA 1
ATOM 757 C C . LYS A 1 100 ? 17.071 -8.049 -5.764 1.00 77.06 100 LYS A C 1
ATOM 759 O O . LYS A 1 100 ? 16.369 -8.681 -6.558 1.00 77.06 100 LYS A O 1
ATOM 764 N N . ASN A 1 101 ? 16.794 -7.956 -4.467 1.00 80.31 101 ASN A N 1
ATOM 765 C CA . ASN A 1 101 ? 15.738 -8.708 -3.803 1.00 80.31 101 ASN A CA 1
ATOM 766 C C . ASN A 1 101 ? 14.452 -7.883 -3.739 1.00 80.31 101 ASN A C 1
ATOM 768 O O . ASN A 1 101 ? 14.291 -7.022 -2.881 1.00 80.31 101 ASN A O 1
ATOM 772 N N . HIS A 1 102 ? 13.527 -8.166 -4.656 1.00 85.25 102 HIS A N 1
ATOM 773 C CA . HIS A 1 102 ? 12.231 -7.496 -4.721 1.00 85.25 102 HIS A CA 1
ATOM 774 C C . HIS A 1 102 ? 11.106 -8.460 -4.358 1.00 85.25 102 HIS A C 1
ATOM 776 O O . HIS A 1 102 ? 11.073 -9.595 -4.834 1.00 85.25 102 HIS A O 1
ATOM 782 N N . SER A 1 103 ? 10.142 -7.972 -3.580 1.00 87.38 103 SER A N 1
ATOM 783 C CA . SER A 1 103 ? 8.895 -8.673 -3.252 1.00 87.38 103 SER A CA 1
ATOM 784 C C . SER A 1 103 ? 7.969 -8.829 -4.468 1.00 87.38 103 SER A C 1
ATOM 786 O O . SER A 1 103 ? 7.180 -9.774 -4.539 1.00 87.38 103 SER A O 1
ATOM 788 N N . LEU A 1 104 ? 8.085 -7.929 -5.454 1.00 93.31 104 LEU A N 1
ATOM 789 C CA . LEU A 1 104 ? 7.264 -7.899 -6.663 1.00 93.31 104 LEU A CA 1
ATOM 790 C C . LEU A 1 104 ? 8.095 -8.154 -7.936 1.00 93.31 104 LEU A C 1
ATOM 792 O O . LEU A 1 104 ? 9.193 -7.614 -8.088 1.00 93.31 104 LEU A O 1
ATOM 796 N N . PRO A 1 105 ? 7.576 -8.931 -8.906 1.00 95.12 105 PRO A N 1
ATOM 797 C CA . PRO A 1 105 ? 8.317 -9.269 -10.118 1.00 95.12 105 PRO A CA 1
ATOM 798 C C . PRO A 1 105 ? 8.437 -8.076 -11.082 1.00 95.12 105 PRO A C 1
ATOM 800 O O . PRO A 1 105 ? 7.452 -7.665 -11.705 1.00 95.12 105 PRO A O 1
ATOM 803 N N . LEU A 1 106 ? 9.667 -7.587 -11.298 1.00 95.94 106 LEU A N 1
ATOM 804 C CA . LEU A 1 106 ? 9.964 -6.422 -12.153 1.00 95.94 106 LEU A CA 1
ATOM 805 C C . LEU A 1 106 ? 9.398 -6.540 -13.575 1.00 95.94 106 LEU A C 1
ATOM 807 O O . LEU A 1 106 ? 8.898 -5.568 -14.138 1.00 95.94 106 LEU A O 1
ATOM 811 N N . ALA A 1 107 ? 9.430 -7.740 -14.162 1.00 96.62 107 ALA A N 1
ATOM 812 C CA . ALA A 1 107 ? 8.892 -7.976 -15.500 1.00 96.62 107 ALA A CA 1
ATOM 813 C C . ALA A 1 107 ? 7.376 -7.720 -15.577 1.00 96.62 107 ALA A C 1
ATOM 815 O O . ALA A 1 107 ? 6.884 -7.196 -16.578 1.00 96.62 107 ALA A O 1
ATOM 816 N N . ARG A 1 108 ? 6.625 -8.052 -14.515 1.00 98.00 108 ARG A N 1
ATOM 817 C CA . ARG A 1 108 ? 5.180 -7.799 -14.456 1.00 98.00 108 ARG A CA 1
ATOM 818 C C . ARG A 1 108 ? 4.895 -6.311 -14.276 1.00 98.00 108 ARG A C 1
ATOM 820 O O . ARG A 1 108 ? 4.012 -5.806 -14.959 1.00 98.00 108 ARG A O 1
ATOM 827 N N . ILE A 1 109 ? 5.672 -5.626 -13.435 1.00 97.81 109 ILE A N 1
ATOM 828 C CA . ILE A 1 109 ? 5.603 -4.167 -13.263 1.00 97.81 109 ILE A CA 1
ATOM 829 C C . ILE A 1 109 ? 5.834 -3.478 -14.611 1.00 97.81 109 ILE A C 1
ATOM 831 O O . ILE A 1 109 ? 4.983 -2.723 -15.071 1.00 97.81 109 ILE A O 1
ATOM 835 N N . LYS A 1 110 ? 6.918 -3.832 -15.315 1.00 97.38 110 LYS A N 1
ATOM 836 C CA . LYS A 1 110 ? 7.217 -3.304 -16.653 1.00 97.38 110 LYS A CA 1
ATOM 837 C C . LYS A 1 110 ? 6.077 -3.558 -17.645 1.00 97.38 110 LYS A C 1
ATOM 839 O O . LYS A 1 110 ? 5.768 -2.679 -18.440 1.00 97.38 110 LYS A O 1
ATOM 844 N N . LYS A 1 111 ? 5.441 -4.735 -17.602 1.00 97.94 111 LYS A N 1
ATOM 845 C CA . LYS A 1 111 ? 4.291 -5.055 -18.465 1.00 97.94 111 LYS A CA 1
ATOM 846 C C . LYS A 1 111 ? 3.072 -4.177 -18.165 1.00 97.94 111 LYS A C 1
ATOM 848 O O . LYS A 1 111 ? 2.413 -3.762 -19.106 1.00 97.94 111 LYS A O 1
ATOM 853 N N . ILE A 1 112 ? 2.790 -3.888 -16.893 1.00 98.06 112 ILE A N 1
ATOM 854 C CA . ILE A 1 112 ? 1.701 -2.981 -16.491 1.00 98.06 112 ILE A CA 1
ATOM 855 C C . ILE A 1 112 ? 2.000 -1.554 -16.961 1.00 98.06 112 ILE A C 1
ATOM 857 O O . ILE A 1 112 ? 1.149 -0.936 -17.584 1.00 98.06 112 ILE A O 1
ATOM 861 N N . MET A 1 113 ? 3.226 -1.065 -16.755 1.00 98.12 113 MET A N 1
ATOM 862 C CA . MET A 1 113 ? 3.648 0.259 -17.238 1.00 98.12 113 MET A CA 1
ATOM 863 C C . MET A 1 113 ? 3.551 0.393 -18.769 1.00 98.12 113 MET A C 1
ATOM 865 O O . MET A 1 113 ? 3.298 1.474 -19.277 1.00 98.12 113 MET A O 1
ATOM 869 N N . LYS A 1 114 ? 3.759 -0.707 -19.505 1.00 97.50 114 LYS A N 1
ATOM 870 C CA . LYS A 1 114 ? 3.641 -0.799 -20.971 1.00 97.50 114 LYS A CA 1
ATOM 871 C C . LYS A 1 114 ? 2.229 -1.079 -21.486 1.00 97.50 114 LYS A C 1
ATOM 873 O O . LYS A 1 114 ? 2.069 -1.247 -22.690 1.00 97.50 114 LYS A O 1
ATOM 878 N N . ALA A 1 115 ? 1.239 -1.202 -20.603 1.00 97.56 115 ALA A N 1
ATOM 879 C CA . ALA A 1 115 ? -0.152 -1.316 -21.029 1.00 97.56 115 ALA A CA 1
ATOM 880 C C . ALA A 1 115 ? -0.668 0.002 -21.633 1.00 97.56 115 ALA A C 1
ATOM 882 O O . ALA A 1 115 ? -1.630 -0.021 -22.391 1.00 97.56 115 ALA A O 1
ATOM 883 N N . ASP A 1 116 ? -0.015 1.117 -21.306 1.00 97.25 116 ASP A N 1
ATOM 884 C CA . ASP A 1 116 ? -0.194 2.405 -21.964 1.00 97.25 116 ASP A CA 1
ATOM 885 C C . ASP A 1 116 ? 0.603 2.440 -23.285 1.00 97.25 116 ASP A C 1
ATOM 887 O O . ASP A 1 116 ? 1.826 2.245 -23.292 1.00 97.25 116 ASP A O 1
ATOM 891 N N . GLU A 1 117 ? -0.101 2.657 -24.403 1.00 96.00 117 GLU A N 1
ATOM 892 C CA . GLU A 1 117 ? 0.459 2.649 -25.762 1.00 96.00 117 GLU A CA 1
ATOM 893 C C . GLU A 1 117 ? 1.463 3.789 -25.997 1.00 96.00 117 GLU A C 1
ATOM 895 O O . GLU A 1 117 ? 2.402 3.632 -26.788 1.00 96.00 117 GLU A O 1
ATOM 900 N N . ASP A 1 118 ? 1.339 4.898 -25.262 1.00 97.00 118 ASP A N 1
ATOM 901 C CA . ASP A 1 118 ? 2.224 6.057 -25.399 1.00 97.00 118 ASP A CA 1
ATOM 902 C C . ASP A 1 118 ? 3.589 5.839 -24.718 1.00 97.00 118 ASP A C 1
ATOM 904 O O . ASP A 1 118 ? 4.578 6.531 -25.001 1.00 97.00 118 ASP A O 1
ATOM 908 N N . VAL A 1 119 ? 3.712 4.814 -23.867 1.00 96.69 119 VAL A N 1
ATOM 909 C CA . VAL A 1 119 ? 4.953 4.505 -23.149 1.00 96.69 119 VAL A CA 1
ATOM 910 C C . VAL A 1 119 ? 5.899 3.696 -24.038 1.00 96.69 119 VAL A C 1
ATOM 912 O O . VAL A 1 119 ? 5.894 2.463 -24.072 1.00 96.69 119 VAL A O 1
ATOM 915 N N . ARG A 1 120 ? 6.815 4.378 -24.738 1.00 94.38 120 ARG A N 1
ATOM 916 C CA . ARG A 1 120 ? 7.781 3.737 -25.662 1.00 94.38 120 ARG A CA 1
ATOM 917 C C . ARG A 1 120 ? 9.006 3.115 -25.003 1.00 94.38 120 ARG A C 1
ATOM 919 O O . ARG A 1 120 ? 9.419 2.025 -25.396 1.00 94.38 120 ARG A O 1
ATOM 926 N N . MET A 1 121 ? 9.580 3.742 -23.986 1.00 96.56 121 MET A N 1
ATOM 927 C CA . MET A 1 121 ? 10.754 3.224 -23.274 1.00 96.56 121 MET A CA 1
ATOM 928 C C . MET A 1 121 ? 10.568 3.383 -21.770 1.00 96.56 121 MET A C 1
ATOM 930 O O . MET A 1 121 ? 9.860 4.275 -21.321 1.00 96.56 121 MET A O 1
ATOM 934 N N . ILE A 1 122 ? 11.186 2.487 -21.002 1.00 96.56 122 ILE A N 1
ATOM 935 C CA . ILE A 1 122 ? 11.161 2.502 -19.537 1.00 96.56 122 ILE A CA 1
ATOM 936 C C . ILE A 1 122 ? 12.591 2.254 -19.068 1.00 96.56 122 ILE A C 1
ATOM 938 O O . ILE A 1 122 ? 13.187 1.246 -19.461 1.00 96.56 122 ILE A O 1
ATOM 942 N N . SER A 1 123 ? 13.125 3.167 -18.251 1.00 97.75 123 SER A N 1
ATOM 943 C CA . SER A 1 123 ? 14.437 3.009 -17.611 1.00 97.75 123 SER A CA 1
ATOM 944 C C . SER A 1 123 ? 14.482 1.730 -16.771 1.00 97.75 123 SER A C 1
ATOM 946 O O . SER A 1 123 ? 13.476 1.345 -16.178 1.00 97.75 123 SER A O 1
ATOM 948 N N . ALA A 1 124 ? 15.646 1.084 -16.684 1.00 93.94 124 ALA A N 1
ATOM 949 C CA . ALA A 1 124 ? 15.831 -0.099 -15.843 1.00 93.94 124 ALA A CA 1
ATOM 950 C C . ALA A 1 124 ? 15.569 0.186 -14.350 1.00 93.94 124 ALA A C 1
ATOM 952 O O . ALA A 1 124 ? 15.135 -0.710 -13.629 1.00 93.94 124 ALA A O 1
ATOM 953 N N . GLU A 1 125 ? 15.764 1.431 -13.909 1.00 94.38 125 GLU A N 1
ATOM 954 C CA . GLU A 1 125 ? 15.555 1.861 -12.520 1.00 94.38 125 GLU A CA 1
ATOM 955 C C . GLU A 1 125 ? 14.073 2.039 -12.171 1.00 94.38 125 GLU A C 1
ATOM 957 O O . GLU A 1 125 ? 13.672 1.844 -11.026 1.00 94.38 125 GLU A O 1
ATOM 962 N N . ALA A 1 126 ? 13.221 2.363 -13.148 1.00 96.44 126 ALA A N 1
ATOM 963 C CA . ALA A 1 126 ? 11.822 2.669 -12.864 1.00 96.44 126 ALA A CA 1
ATOM 964 C C . ALA A 1 126 ? 11.047 1.456 -12.299 1.00 96.44 126 ALA A C 1
ATOM 966 O O . ALA A 1 126 ? 10.395 1.616 -11.269 1.00 96.44 126 ALA A O 1
ATOM 967 N N . PRO A 1 127 ? 11.140 0.231 -12.863 1.00 96.06 127 PRO A N 1
ATOM 968 C CA . PRO A 1 127 ? 10.519 -0.950 -12.262 1.00 96.06 127 PRO A CA 1
ATOM 969 C C . PRO A 1 127 ? 11.014 -1.258 -10.844 1.00 96.06 127 PRO A C 1
ATOM 971 O O . PRO A 1 127 ? 10.230 -1.756 -10.042 1.00 96.06 127 PRO A O 1
ATOM 974 N N . VAL A 1 128 ? 12.283 -0.965 -10.536 1.00 94.00 128 VAL A N 1
ATOM 975 C CA . VAL A 1 128 ? 12.875 -1.155 -9.200 1.00 94.00 128 VAL A CA 1
ATOM 976 C C . VAL A 1 128 ? 12.213 -0.214 -8.192 1.00 94.00 128 VAL A C 1
ATOM 978 O O . VAL A 1 128 ? 11.718 -0.662 -7.159 1.00 94.00 128 VAL A O 1
ATOM 981 N N . VAL A 1 129 ? 12.108 1.075 -8.531 1.00 93.81 129 VAL A N 1
ATOM 982 C CA . VAL A 1 129 ? 11.417 2.070 -7.694 1.00 93.81 129 VAL A CA 1
ATOM 983 C C . VAL A 1 129 ? 9.942 1.709 -7.524 1.00 93.81 129 VAL A C 1
ATOM 985 O O . VAL A 1 129 ? 9.432 1.725 -6.405 1.00 93.81 129 VAL A O 1
ATOM 988 N N . PHE A 1 130 ? 9.260 1.313 -8.604 1.00 96.31 130 PHE A N 1
ATOM 989 C CA . PHE A 1 130 ? 7.866 0.876 -8.534 1.00 96.31 130 PHE A CA 1
ATOM 990 C C . PHE A 1 130 ? 7.679 -0.357 -7.653 1.00 96.31 130 PHE A C 1
ATOM 992 O O . PHE A 1 130 ? 6.689 -0.421 -6.935 1.00 96.31 130 PHE A O 1
ATOM 999 N N . ALA A 1 131 ? 8.608 -1.316 -7.657 1.00 94.69 131 ALA A N 1
ATOM 1000 C CA . ALA A 1 131 ? 8.509 -2.477 -6.778 1.00 94.69 131 ALA A CA 1
ATOM 1001 C C . ALA A 1 131 ? 8.454 -2.051 -5.305 1.00 94.69 131 ALA A C 1
ATOM 1003 O O . ALA A 1 131 ? 7.559 -2.486 -4.578 1.00 94.69 131 ALA A O 1
ATOM 1004 N N . LYS A 1 132 ? 9.343 -1.139 -4.884 1.00 93.31 132 LYS A N 1
ATOM 1005 C CA . LYS A 1 132 ? 9.346 -0.638 -3.504 1.00 93.31 132 LYS A CA 1
ATOM 1006 C C . LYS A 1 132 ? 8.154 0.272 -3.204 1.00 93.31 132 LYS A C 1
ATOM 1008 O O . LYS A 1 132 ? 7.539 0.143 -2.149 1.00 93.31 132 LYS A O 1
ATOM 1013 N N . ALA A 1 133 ? 7.787 1.152 -4.134 1.00 94.62 133 ALA A N 1
ATOM 1014 C CA . ALA A 1 133 ? 6.633 2.033 -3.977 1.00 94.62 133 ALA A CA 1
ATOM 1015 C C . ALA A 1 133 ? 5.325 1.238 -3.848 1.00 94.62 133 ALA A C 1
ATOM 1017 O O . ALA A 1 133 ? 4.519 1.522 -2.968 1.00 94.62 133 ALA A O 1
ATOM 1018 N N . CYS A 1 134 ? 5.129 0.205 -4.673 1.00 96.75 134 CYS A N 1
ATOM 1019 C CA . CYS A 1 134 ? 3.962 -0.669 -4.594 1.00 96.75 134 CYS A CA 1
ATOM 1020 C C . CYS A 1 134 ? 3.923 -1.472 -3.287 1.00 96.75 134 CYS A C 1
ATOM 1022 O O . CYS A 1 134 ? 2.842 -1.655 -2.738 1.00 96.75 134 CYS A O 1
ATOM 1024 N N . GLU A 1 135 ? 5.068 -1.925 -2.768 1.00 94.12 135 GLU A N 1
ATOM 1025 C CA . GLU A 1 135 ? 5.140 -2.578 -1.453 1.00 94.12 135 GLU A CA 1
ATOM 1026 C C . GLU A 1 135 ? 4.634 -1.648 -0.341 1.00 94.12 135 GLU A C 1
ATOM 1028 O O . GLU A 1 135 ? 3.750 -2.025 0.428 1.00 94.12 135 GLU A O 1
ATOM 1033 N N . ILE A 1 136 ? 5.137 -0.410 -0.299 1.00 95.56 136 ILE A N 1
ATOM 1034 C CA . ILE A 1 136 ? 4.727 0.588 0.698 1.00 95.56 136 ILE A CA 1
ATOM 1035 C C . ILE A 1 136 ? 3.253 0.955 0.517 1.00 95.56 136 ILE A C 1
ATOM 1037 O O . ILE A 1 136 ? 2.512 0.980 1.496 1.00 95.56 136 ILE A O 1
ATOM 1041 N N . PHE A 1 137 ? 2.811 1.158 -0.724 1.00 96.75 137 PHE A N 1
ATOM 1042 C CA . PHE A 1 137 ? 1.422 1.470 -1.051 1.00 96.75 137 PHE A CA 1
ATOM 1043 C C . PHE A 1 137 ? 0.454 0.378 -0.579 1.00 96.75 137 PHE A C 1
ATOM 1045 O O . PHE A 1 137 ? -0.554 0.683 0.052 1.00 96.75 137 PHE A O 1
ATOM 1052 N N . ILE A 1 138 ? 0.757 -0.899 -0.844 1.00 96.81 138 ILE A N 1
ATOM 1053 C CA . ILE A 1 138 ? -0.092 -2.016 -0.408 1.00 96.81 138 ILE A CA 1
ATOM 1054 C C . ILE A 1 138 ? -0.165 -2.061 1.121 1.00 96.81 138 ILE A C 1
ATOM 1056 O O . ILE A 1 138 ? -1.256 -2.227 1.669 1.00 96.81 138 ILE A O 1
ATOM 1060 N N . LEU A 1 139 ? 0.966 -1.898 1.813 1.00 96.38 139 LEU A N 1
ATOM 1061 C CA . LEU A 1 139 ? 1.008 -1.904 3.276 1.00 96.38 139 LEU A CA 1
ATOM 1062 C C . LEU A 1 139 ? 0.216 -0.738 3.877 1.00 96.38 139 LEU A C 1
ATOM 1064 O O . LEU A 1 139 ? -0.593 -0.955 4.777 1.00 96.38 139 LEU A O 1
ATOM 1068 N N . GLU A 1 140 ? 0.404 0.475 3.360 1.00 96.81 140 GLU A N 1
ATOM 1069 C CA . GLU A 1 140 ? -0.296 1.665 3.837 1.00 96.81 140 GLU A CA 1
ATOM 1070 C C . GLU A 1 140 ? -1.804 1.567 3.593 1.00 96.81 140 GLU A C 1
ATOM 1072 O O . GLU A 1 140 ? -2.601 1.784 4.508 1.00 96.81 140 GLU A O 1
ATOM 1077 N N . LEU A 1 141 ? -2.209 1.206 2.371 1.00 97.25 141 LEU A N 1
ATOM 1078 C CA . LEU A 1 141 ? -3.617 1.053 2.019 1.00 97.25 141 LEU A CA 1
ATOM 1079 C C . LEU A 1 141 ? -4.276 -0.015 2.894 1.00 97.25 141 LEU A C 1
ATOM 1081 O O . LEU A 1 141 ? -5.395 0.183 3.371 1.00 97.25 141 LEU A O 1
ATOM 1085 N N . THR A 1 142 ? -3.576 -1.124 3.145 1.00 97.69 142 THR A N 1
ATOM 1086 C CA . THR A 1 142 ? -4.058 -2.187 4.034 1.00 97.69 142 THR A CA 1
ATOM 1087 C C . THR A 1 142 ? -4.197 -1.684 5.466 1.00 97.69 142 THR A C 1
ATOM 1089 O O . THR A 1 142 ? -5.232 -1.932 6.077 1.00 97.69 142 THR A O 1
ATOM 1092 N N . LEU A 1 143 ? -3.217 -0.936 5.985 1.00 97.25 143 LEU A N 1
ATOM 1093 C CA . LEU A 1 143 ? -3.275 -0.342 7.321 1.00 97.25 143 LEU A CA 1
ATOM 1094 C C . LEU A 1 143 ? -4.485 0.589 7.458 1.00 97.25 143 LEU A C 1
ATOM 1096 O O . LEU A 1 143 ? -5.282 0.416 8.375 1.00 97.25 143 LEU A O 1
ATOM 1100 N N . ARG A 1 144 ? -4.679 1.520 6.514 1.00 97.12 144 ARG A N 1
ATOM 1101 C CA . ARG A 1 144 ? -5.823 2.448 6.525 1.00 97.12 144 ARG A CA 1
ATOM 1102 C C . ARG A 1 144 ? -7.164 1.725 6.440 1.00 97.12 144 ARG A C 1
ATOM 1104 O O . ARG A 1 144 ? -8.067 2.001 7.224 1.00 97.12 144 ARG A O 1
ATOM 1111 N N . SER A 1 145 ? -7.270 0.743 5.550 1.00 97.81 145 SER A N 1
ATOM 1112 C CA . SER A 1 145 ? -8.471 -0.093 5.417 1.00 97.81 145 SER A CA 1
ATOM 1113 C C . SER A 1 145 ? -8.741 -0.907 6.690 1.00 97.81 145 SER A C 1
ATOM 1115 O O . SER A 1 145 ? -9.887 -1.114 7.093 1.00 97.81 145 SER A O 1
ATOM 1117 N N . TRP A 1 146 ? -7.688 -1.366 7.367 1.00 97.56 146 TRP A N 1
ATOM 1118 C CA . TRP A 1 146 ? -7.823 -2.118 8.608 1.00 97.56 146 TRP A CA 1
ATOM 1119 C C . TRP A 1 146 ? -8.395 -1.265 9.743 1.00 97.56 146 TRP A C 1
ATOM 1121 O O . TRP A 1 146 ? -9.248 -1.754 10.480 1.00 97.56 146 TRP A O 1
ATOM 1131 N N . MET A 1 147 ? -8.045 0.024 9.822 1.00 95.75 147 MET A N 1
ATOM 1132 C CA . MET A 1 147 ? -8.621 0.939 10.820 1.00 95.75 147 MET A CA 1
ATOM 1133 C C . MET A 1 147 ? -10.157 0.998 10.725 1.00 95.75 147 MET A C 1
ATOM 1135 O O . MET A 1 147 ? -10.842 0.893 11.742 1.00 95.75 147 MET A O 1
ATOM 1139 N N . HIS A 1 148 ? -10.715 1.051 9.510 1.00 95.31 148 HIS A N 1
ATOM 1140 C CA . HIS A 1 148 ? -12.168 0.981 9.294 1.00 95.31 148 HIS A CA 1
ATOM 1141 C C . HIS A 1 148 ? -12.754 -0.400 9.606 1.00 95.31 148 HIS A C 1
ATOM 1143 O O . HIS A 1 148 ? -13.877 -0.513 10.105 1.00 95.31 148 HIS A O 1
ATOM 1149 N N . THR A 1 149 ? -11.995 -1.466 9.352 1.00 97.56 149 THR A N 1
ATOM 1150 C CA . THR A 1 149 ? -12.404 -2.827 9.719 1.00 97.56 149 THR A CA 1
ATOM 1151 C C . THR A 1 149 ? -12.583 -2.939 11.240 1.00 97.56 149 THR A C 1
ATOM 1153 O O . THR A 1 149 ? -13.610 -3.439 11.709 1.00 97.56 149 THR A O 1
ATOM 1156 N N . GLU A 1 150 ? -11.624 -2.419 12.011 1.00 95.50 150 GLU A N 1
ATOM 1157 C CA . GLU A 1 150 ? -11.635 -2.435 13.478 1.00 95.50 150 GLU A CA 1
ATOM 1158 C C . GLU A 1 150 ? -12.685 -1.497 14.083 1.00 95.50 150 GLU A C 1
ATOM 1160 O O . GLU A 1 150 ? -13.348 -1.862 15.061 1.00 95.50 150 GLU A O 1
ATOM 1165 N N . GLU A 1 151 ? -12.892 -0.317 13.495 1.00 92.94 151 GLU A N 1
ATOM 1166 C CA . GLU A 1 151 ? -13.949 0.616 13.906 1.00 92.94 151 GLU A CA 1
ATOM 1167 C C . GLU A 1 151 ? -15.328 -0.054 13.833 1.00 92.94 151 GLU A C 1
ATOM 1169 O O . GLU A 1 151 ? -16.102 -0.009 14.793 1.00 92.94 151 GLU A O 1
ATOM 1174 N N . ASN A 1 152 ? -15.565 -0.807 12.755 1.00 95.56 152 ASN A N 1
ATOM 1175 C CA . ASN A 1 152 ? -16.774 -1.600 12.538 1.00 95.56 152 ASN A CA 1
ATOM 1176 C C . ASN A 1 152 ? -16.819 -2.917 13.338 1.00 95.56 152 ASN A C 1
ATOM 1178 O O . ASN A 1 152 ? -17.696 -3.748 13.099 1.00 95.56 152 ASN A O 1
ATOM 1182 N N . LYS A 1 153 ? -15.881 -3.138 14.270 1.00 96.81 153 LYS A N 1
ATOM 1183 C CA . LYS A 1 153 ? -15.782 -4.346 15.114 1.00 96.81 153 LYS A CA 1
ATOM 1184 C C . LYS A 1 153 ? -15.686 -5.646 14.313 1.00 96.81 153 LYS A C 1
ATOM 1186 O O . LYS A 1 153 ? -16.107 -6.707 14.774 1.00 96.81 153 LYS A O 1
ATOM 1191 N N . ARG A 1 154 ? -15.116 -5.578 13.110 1.00 97.81 154 ARG A N 1
ATOM 1192 C CA . ARG A 1 154 ? -14.891 -6.736 12.242 1.00 97.81 154 ARG A CA 1
ATOM 1193 C C . ARG A 1 154 ? -13.449 -7.222 12.351 1.00 97.81 154 ARG A C 1
ATOM 1195 O O . ARG A 1 154 ? -12.556 -6.512 12.795 1.00 97.81 154 ARG A O 1
ATOM 1202 N N . ARG A 1 155 ? -13.236 -8.470 11.926 1.00 97.88 155 ARG A N 1
ATOM 1203 C CA . ARG A 1 155 ? -11.912 -9.116 11.799 1.00 97.88 155 ARG A CA 1
ATOM 1204 C C . ARG A 1 155 ? -11.610 -9.578 10.374 1.00 97.88 155 ARG A C 1
ATOM 1206 O O . ARG A 1 155 ? -10.635 -10.280 10.132 1.00 97.88 155 ARG A O 1
ATOM 1213 N N . THR A 1 156 ? -12.471 -9.207 9.433 1.00 98.06 156 THR A N 1
ATOM 1214 C CA . THR A 1 156 ? -12.344 -9.531 8.015 1.00 98.06 156 THR A CA 1
ATOM 1215 C C . THR A 1 156 ? -12.430 -8.229 7.237 1.00 98.06 156 THR A C 1
ATOM 1217 O O . THR A 1 156 ? -13.455 -7.545 7.304 1.00 98.06 156 THR A O 1
ATOM 1220 N N . LEU A 1 157 ? -11.347 -7.907 6.530 1.00 98.06 157 LEU A N 1
ATOM 1221 C CA . LEU A 1 157 ? -11.229 -6.724 5.683 1.00 98.06 157 LEU A CA 1
ATOM 1222 C C . LEU A 1 157 ? -12.105 -6.886 4.437 1.00 98.06 157 LEU A C 1
ATOM 1224 O O . LEU A 1 157 ? -12.125 -7.948 3.811 1.00 98.06 157 LEU A O 1
ATOM 1228 N N . GLN A 1 158 ? -12.857 -5.845 4.092 1.00 97.81 158 GLN A N 1
ATOM 1229 C CA . GLN A 1 158 ? -13.819 -5.846 2.992 1.00 97.81 158 GLN A CA 1
ATOM 1230 C C . GLN A 1 158 ? -13.511 -4.739 1.981 1.00 97.81 158 GLN A C 1
ATOM 1232 O O . GLN A 1 158 ? -12.814 -3.771 2.269 1.00 97.81 158 GLN A O 1
ATOM 1237 N N . LYS A 1 159 ? -14.091 -4.842 0.779 1.00 97.19 159 LYS A N 1
ATOM 1238 C CA . LYS A 1 159 ? -13.935 -3.815 -0.268 1.00 97.19 159 LYS A CA 1
ATOM 1239 C C . LYS A 1 159 ? -14.409 -2.427 0.183 1.00 97.19 159 LYS A C 1
ATOM 1241 O O . LYS A 1 159 ? -13.806 -1.434 -0.204 1.00 97.19 159 LYS A O 1
ATOM 1246 N N . ASN A 1 160 ? -15.450 -2.365 1.014 1.00 96.50 160 ASN A N 1
ATOM 1247 C CA . ASN A 1 160 ? -15.975 -1.105 1.546 1.00 96.50 160 ASN A CA 1
ATOM 1248 C C . ASN A 1 160 ? -14.971 -0.403 2.474 1.00 96.50 160 ASN A C 1
ATOM 1250 O O . ASN A 1 160 ? -14.943 0.821 2.504 1.00 96.50 160 ASN A O 1
ATOM 1254 N N . ASP A 1 161 ? -14.117 -1.158 3.175 1.00 97.06 161 ASP A N 1
ATOM 1255 C CA . ASP A 1 161 ? -13.058 -0.591 4.021 1.00 97.06 161 ASP A CA 1
ATOM 1256 C C . ASP A 1 161 ? -11.983 0.100 3.186 1.00 97.06 161 ASP A C 1
ATOM 1258 O O . ASP A 1 161 ? -11.521 1.183 3.530 1.00 97.06 161 ASP A O 1
ATOM 1262 N N . ILE A 1 162 ? -11.631 -0.514 2.053 1.00 97.00 162 ILE A N 1
ATOM 1263 C CA . ILE A 1 162 ? -10.690 0.053 1.082 1.00 97.00 162 ILE A CA 1
ATOM 1264 C C . ILE A 1 162 ? -11.270 1.329 0.469 1.00 97.00 162 ILE A C 1
ATOM 1266 O O . ILE A 1 162 ? -10.559 2.316 0.313 1.00 97.00 162 ILE A O 1
ATOM 1270 N N . ALA A 1 163 ? -12.565 1.324 0.142 1.00 96.25 163 ALA A N 1
ATOM 1271 C CA . ALA A 1 163 ? -13.241 2.507 -0.381 1.00 96.25 163 ALA A CA 1
ATOM 1272 C C . ALA A 1 163 ? -13.266 3.655 0.641 1.00 96.25 163 ALA A C 1
ATOM 1274 O O . ALA A 1 163 ? -12.992 4.790 0.268 1.00 96.25 163 ALA A O 1
ATOM 1275 N N . ALA A 1 164 ? -13.541 3.359 1.916 1.00 92.94 164 ALA A N 1
ATOM 1276 C CA . ALA A 1 164 ? -13.535 4.350 2.993 1.00 92.94 164 ALA A CA 1
ATOM 1277 C C . ALA A 1 164 ? -12.131 4.913 3.275 1.00 92.94 164 ALA A C 1
ATOM 1279 O O . ALA A 1 164 ? -11.995 6.100 3.540 1.00 92.94 164 ALA A O 1
ATOM 1280 N N . ALA A 1 165 ? -11.089 4.087 3.152 1.00 90.75 165 ALA A N 1
ATOM 1281 C CA . ALA A 1 165 ? -9.700 4.494 3.365 1.00 90.75 165 ALA A CA 1
ATOM 1282 C C . ALA A 1 165 ? -9.139 5.431 2.279 1.00 90.75 165 ALA A C 1
ATOM 1284 O O . ALA A 1 165 ? -8.106 6.069 2.496 1.00 90.75 165 ALA A O 1
ATOM 1285 N N . ASN A 1 166 ? -9.768 5.452 1.101 1.00 76.12 166 ASN A N 1
ATOM 1286 C CA . ASN A 1 166 ? -9.301 6.165 -0.088 1.00 76.12 166 ASN A CA 1
ATOM 1287 C C . ASN A 1 166 ? -10.045 7.495 -0.325 1.00 76.12 166 ASN A C 1
ATOM 1289 O O . ASN A 1 166 ? -9.944 8.061 -1.414 1.00 76.12 166 ASN A O 1
ATOM 1293 N N . HIS A 1 167 ? -10.829 7.948 0.658 1.00 55.97 167 HIS A N 1
ATOM 1294 C CA . HIS A 1 167 ? -11.740 9.087 0.569 1.00 55.97 167 HIS A CA 1
ATOM 1295 C C . HIS A 1 167 ? -11.454 10.134 1.650 1.00 55.97 167 HIS A C 1
ATOM 1297 O O . HIS A 1 167 ? -11.780 11.316 1.389 1.00 55.97 167 HIS A O 1
#

pLDDT: mean 75.84, std 25.21, range [29.14, 98.12]

Nearest PDB structures (foldseek):
  6y36-assembly1_C  TM=9.540E-01  e=5.683E-09  Aspergillus fumigatus Af293
  4g92-assembly1_C  TM=9.630E-01  e=1.203E-08  Aspergillus nidulans FGSC A4
  6y39-assembly1_F  TM=9.375E-01  e=7.853E-08  Aspergillus nidulans FGSC A4
  4awl-assembly1_C  TM=9.768E-01  e=2.742E-07  Homo sapiens
  3b0d-assembly2_C  TM=8.455E-01  e=2.554E-02  Gallus gallus

Foldseek 3Di:
DDDDDDDDDDDDDDDDDDDDDDDDDDDPDDDDDDDDDDDDDDDDPDDPPPPPVVVVVVVVVVVVVVVVVVVVVLVVVLVVVLVVLVVVLVVVVVPDPDLPDFPDDLVVLVVVVVVDVVCDDDDPCPSSVVRSVVVSVVVSLVSQLVSVCVVVVHPDRDPVSSVVSVD